Protein AF-A0A392SA13-F1 (afdb_monomer_lite)

Structure (mmCIF, N/CA/C/O backbone):
data_AF-A0A392SA13-F1
#
_entry.id   AF-A0A392SA13-F1
#
loop_
_atom_site.group_PDB
_atom_site.id
_atom_site.type_symbol
_atom_site.label_atom_id
_atom_site.label_alt_id
_atom_site.label_comp_id
_atom_site.label_asym_id
_atom_site.label_entity_id
_atom_site.label_seq_id
_atom_site.pdbx_PDB_ins_code
_atom_site.Cartn_x
_atom_site.Cartn_y
_atom_site.Cartn_z
_atom_site.occupancy
_atom_site.B_iso_or_equiv
_atom_site.auth_seq_id
_atom_site.auth_comp_id
_atom_site.auth_asym_id
_atom_site.auth_atom_id
_atom_site.pdbx_PDB_model_num
ATOM 1 N N . ALA A 1 1 ? 3.528 -13.056 12.665 1.00 57.50 1 ALA A N 1
ATOM 2 C CA . ALA A 1 1 ? 3.086 -12.380 11.431 1.00 57.50 1 ALA A CA 1
ATOM 3 C C . ALA A 1 1 ? 2.434 -11.080 11.870 1.00 57.50 1 ALA A C 1
ATOM 5 O O . ALA A 1 1 ? 1.388 -11.149 12.492 1.00 57.50 1 ALA A O 1
ATOM 6 N N . ASN A 1 2 ? 3.095 -9.939 11.662 1.00 76.75 2 ASN A N 1
ATOM 7 C CA . ASN A 1 2 ? 2.687 -8.648 12.240 1.00 76.75 2 ASN A CA 1
ATOM 8 C C . ASN A 1 2 ? 1.932 -7.791 11.214 1.00 76.75 2 ASN A C 1
ATOM 10 O O . ASN A 1 2 ? 2.187 -6.598 11.097 1.00 76.75 2 ASN A O 1
ATOM 14 N N . TRP A 1 3 ? 1.082 -8.428 10.406 1.00 82.50 3 TRP A N 1
ATOM 15 C CA . TRP A 1 3 ? 0.262 -7.710 9.437 1.00 82.50 3 TRP A CA 1
ATOM 16 C C . TRP A 1 3 ? -0.908 -7.072 10.172 1.00 82.50 3 TRP A C 1
ATOM 18 O O . TRP A 1 3 ? -1.569 -7.738 10.968 1.00 82.50 3 TRP A O 1
ATOM 28 N N . GLU A 1 4 ? -1.123 -5.787 9.921 1.00 84.31 4 GLU A N 1
ATOM 29 C CA . GLU A 1 4 ? -2.308 -5.079 10.393 1.00 84.31 4 GLU A CA 1
ATOM 30 C C . GLU A 1 4 ? -3.552 -5.523 9.604 1.00 84.31 4 GLU A C 1
ATOM 32 O O . GLU A 1 4 ? -3.456 -6.269 8.622 1.00 84.31 4 GLU A O 1
ATOM 37 N N . ASP A 1 5 ? -4.722 -5.070 10.051 1.00 89.50 5 ASP A N 1
ATOM 38 C CA . ASP A 1 5 ? -5.997 -5.295 9.372 1.00 89.50 5 ASP A CA 1
ATOM 39 C C . ASP A 1 5 ? -5.958 -4.866 7.890 1.00 89.50 5 ASP A C 1
ATOM 41 O O . ASP A 1 5 ? -5.174 -3.995 7.505 1.00 89.50 5 ASP A O 1
ATOM 45 N N . PRO A 1 6 ? -6.799 -5.453 7.022 1.00 93.25 6 PRO A N 1
ATOM 46 C CA . PRO A 1 6 ? -6.805 -5.108 5.608 1.00 93.25 6 PRO A CA 1
ATOM 47 C C . PRO A 1 6 ? -7.210 -3.649 5.361 1.00 93.25 6 PRO A C 1
ATOM 49 O O . PRO A 1 6 ? -8.096 -3.094 6.010 1.00 93.25 6 PRO A O 1
ATOM 52 N N . PHE A 1 7 ? -6.592 -3.051 4.344 1.00 95.00 7 PHE A N 1
ATOM 53 C CA . PHE A 1 7 ? -6.864 -1.691 3.881 1.00 95.00 7 PHE A CA 1
ATOM 54 C C . PHE A 1 7 ? -7.442 -1.705 2.465 1.00 95.00 7 PHE A C 1
ATOM 56 O O . PHE A 1 7 ? -7.283 -2.672 1.716 1.00 95.00 7 PHE A O 1
ATOM 63 N N . ARG A 1 8 ? -8.075 -0.599 2.074 1.00 95.44 8 ARG A N 1
ATOM 64 C CA . ARG A 1 8 ? -8.479 -0.331 0.690 1.00 95.44 8 ARG A CA 1
ATOM 65 C C . ARG A 1 8 ? -7.482 0.615 0.032 1.00 95.44 8 ARG A C 1
ATOM 67 O O . ARG A 1 8 ? -6.886 1.460 0.697 1.00 95.44 8 ARG A O 1
ATOM 74 N N . ILE A 1 9 ? -7.302 0.479 -1.278 1.00 95.19 9 ILE A N 1
ATOM 75 C CA . ILE A 1 9 ? -6.539 1.452 -2.063 1.00 95.19 9 ILE A CA 1
ATOM 76 C C . ILE A 1 9 ? -7.430 2.677 -2.262 1.00 95.19 9 ILE A C 1
ATOM 78 O O . ILE A 1 9 ? -8.510 2.563 -2.833 1.00 95.19 9 ILE A O 1
ATOM 82 N N . HIS A 1 10 ? -6.962 3.826 -1.788 1.00 97.25 10 HIS A N 1
ATOM 83 C CA . HIS A 1 10 ? -7.614 5.117 -1.984 1.00 97.25 10 HIS A CA 1
ATOM 84 C C . HIS A 1 10 ? -7.146 5.782 -3.282 1.00 97.25 10 HIS A C 1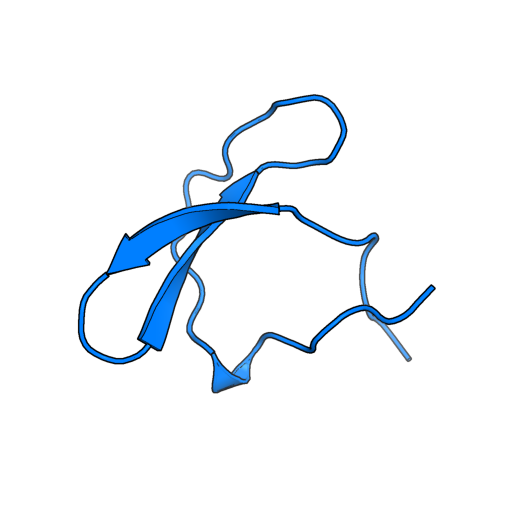
ATOM 86 O O . HIS A 1 10 ? -7.945 6.287 -4.060 1.00 97.25 10 HIS A O 1
ATOM 92 N N . GLU A 1 11 ? -5.833 5.762 -3.522 1.00 97.12 11 GLU A N 1
ATOM 93 C CA . GLU A 1 11 ? -5.202 6.418 -4.667 1.00 97.12 11 GLU A CA 1
ATOM 94 C C . GLU A 1 11 ? -3.999 5.599 -5.139 1.00 97.12 11 GLU A C 1
ATOM 96 O O . GLU A 1 11 ? -3.270 5.023 -4.323 1.00 97.12 11 GLU A O 1
ATOM 101 N N . VAL A 1 12 ? -3.794 5.548 -6.455 1.00 96.31 12 VAL A N 1
ATOM 102 C CA . VAL A 1 12 ? -2.675 4.851 -7.098 1.00 96.31 12 VAL A CA 1
ATOM 103 C C . VAL A 1 12 ? -1.721 5.890 -7.672 1.00 96.31 12 VAL A C 1
ATOM 105 O O . VAL A 1 12 ? -2.129 6.732 -8.466 1.00 96.31 12 VAL A O 1
ATOM 108 N N . PHE A 1 13 ? -0.449 5.799 -7.303 1.00 95.06 13 PHE A N 1
ATOM 109 C CA . PHE A 1 13 ? 0.632 6.604 -7.858 1.00 95.06 13 PHE A CA 1
ATOM 110 C C . PHE A 1 13 ? 1.502 5.760 -8.796 1.00 95.06 13 PHE A C 1
ATOM 112 O O . PHE A 1 13 ? 1.551 4.527 -8.704 1.00 95.06 13 PHE A O 1
ATOM 119 N N . GLU A 1 14 ? 2.236 6.431 -9.683 1.00 93.69 14 GLU A N 1
ATOM 120 C CA . GLU A 1 14 ? 3.225 5.776 -10.539 1.00 93.69 14 GLU A CA 1
ATOM 121 C C . GLU A 1 14 ? 4.314 5.069 -9.711 1.00 93.69 14 GLU A C 1
ATOM 123 O O . GLU A 1 14 ? 4.630 5.453 -8.583 1.00 93.69 14 GLU A O 1
AT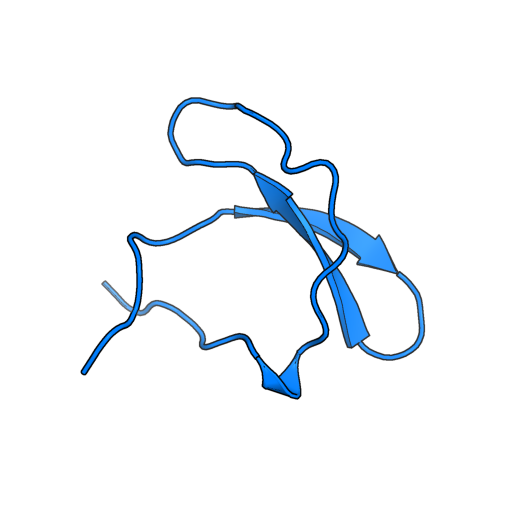OM 128 N N . GLY A 1 15 ? 4.889 3.999 -10.266 1.00 93.31 15 GLY A N 1
ATOM 129 C CA . GLY A 1 15 ? 5.961 3.247 -9.602 1.00 93.31 15 GLY A CA 1
ATOM 130 C C . GLY A 1 15 ? 5.502 2.325 -8.464 1.00 93.31 15 GLY A C 1
ATOM 131 O O . GLY A 1 15 ? 6.323 1.908 -7.647 1.00 93.31 15 GLY A O 1
ATOM 132 N N . GLY A 1 16 ? 4.208 1.988 -8.397 1.00 94.25 16 GLY A N 1
ATOM 133 C CA . GLY A 1 16 ? 3.681 1.021 -7.426 1.00 94.25 16 GLY A CA 1
ATOM 134 C C . GLY A 1 16 ? 3.565 1.589 -6.014 1.00 94.25 16 GLY A C 1
ATOM 135 O O . GLY A 1 16 ? 3.793 0.881 -5.034 1.00 94.25 16 GLY A O 1
ATOM 136 N N . ALA A 1 17 ? 3.256 2.877 -5.903 1.00 96.81 17 ALA A N 1
ATOM 137 C CA . ALA A 1 17 ? 2.982 3.540 -4.641 1.00 96.81 17 ALA A CA 1
ATOM 138 C C . ALA A 1 17 ? 1.470 3.783 -4.494 1.00 96.81 17 ALA A C 1
ATOM 140 O O . ALA A 1 17 ? 0.790 4.102 -5.463 1.00 96.81 17 ALA A O 1
ATOM 141 N N . TYR A 1 18 ? 0.934 3.627 -3.285 1.00 97.06 18 TYR A N 1
ATOM 142 C CA . TYR A 1 18 ? -0.503 3.670 -3.012 1.00 97.06 18 TYR A CA 1
ATOM 143 C C . TYR A 1 18 ? -0.807 4.495 -1.768 1.00 97.06 18 TYR A C 1
ATOM 145 O O . TYR A 1 18 ? -0.143 4.350 -0.738 1.00 97.06 18 TYR A O 1
ATOM 153 N N . ARG A 1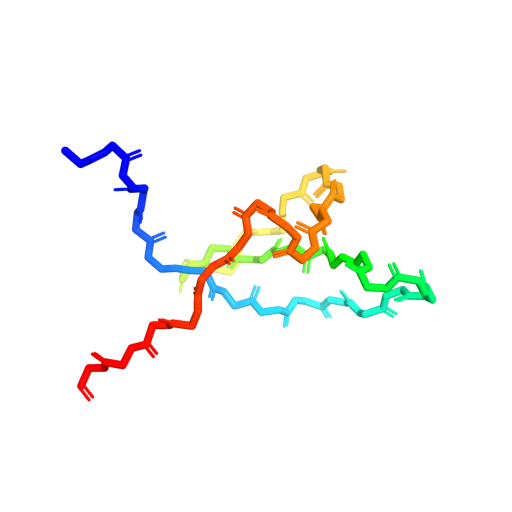 19 ? -1.847 5.326 -1.829 1.00 97.12 19 ARG A N 1
ATOM 154 C CA . ARG A 1 19 ? -2.487 5.853 -0.621 1.00 97.12 19 ARG A CA 1
ATOM 155 C C . ARG A 1 19 ? -3.526 4.840 -0.169 1.00 97.12 19 ARG A C 1
ATOM 157 O O . ARG A 1 19 ? -4.298 4.340 -0.985 1.00 97.12 19 ARG A O 1
ATOM 164 N N . LEU A 1 20 ? -3.530 4.533 1.120 1.00 96.62 20 LEU A N 1
ATOM 165 C CA . LEU A 1 20 ? -4.444 3.554 1.697 1.00 96.62 20 LEU A CA 1
ATOM 166 C C . LEU A 1 20 ? -5.546 4.240 2.497 1.00 96.62 20 LEU A C 1
ATOM 168 O O . LEU A 1 20 ? -5.354 5.329 3.039 1.00 96.62 20 LEU A O 1
ATOM 172 N N . GLU A 1 21 ? -6.672 3.556 2.613 1.00 97.00 21 GLU A N 1
ATOM 173 C CA . GLU A 1 21 ? -7.820 3.936 3.424 1.00 97.00 21 GLU A CA 1
ATOM 174 C C . GLU A 1 21 ? -8.206 2.766 4.330 1.00 97.00 21 GLU A C 1
ATOM 176 O O . GLU A 1 21 ? -8.216 1.603 3.911 1.00 97.00 21 GLU A O 1
ATOM 181 N N . THR A 1 22 ? -8.486 3.062 5.597 1.00 94.94 22 THR A N 1
ATOM 182 C CA . THR A 1 22 ? -8.958 2.053 6.546 1.00 94.94 22 THR A CA 1
ATOM 183 C C . THR A 1 22 ? -10.371 1.601 6.186 1.00 94.94 22 THR A C 1
ATOM 185 O O . THR A 1 22 ? -11.118 2.310 5.514 1.00 94.94 22 THR A O 1
ATOM 188 N N . LEU A 1 23 ? -10.801 0.439 6.681 1.00 93.25 23 LEU A N 1
ATOM 189 C CA . LEU A 1 23 ? -12.164 -0.050 6.428 1.00 93.25 23 LEU A CA 1
ATOM 190 C C . LEU A 1 23 ? -13.265 0.866 6.991 1.00 93.25 23 LEU A C 1
ATOM 192 O O . LEU A 1 23 ? -14.412 0.771 6.566 1.00 93.25 23 LEU A O 1
ATOM 196 N N . GLN A 1 24 ? -12.920 1.759 7.923 1.00 94.00 24 GLN A N 1
ATOM 197 C CA . GLN A 1 24 ? -13.811 2.778 8.486 1.00 94.00 24 GLN A CA 1
ATOM 198 C C . GLN A 1 24 ? -13.842 4.081 7.666 1.00 94.00 24 GLN A C 1
ATOM 200 O O . GLN A 1 24 ? -14.492 5.038 8.077 1.00 94.00 24 GLN A O 1
ATOM 205 N N . GLY A 1 25 ? -13.131 4.146 6.538 1.00 95.3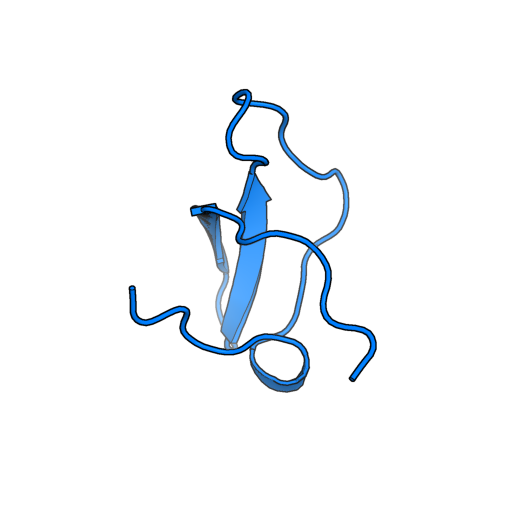8 25 GLY A N 1
ATOM 206 C CA . GLY A 1 25 ? -13.137 5.299 5.638 1.00 95.38 25 GLY A CA 1
ATOM 207 C C . GLY A 1 25 ? -12.082 6.368 5.937 1.00 95.38 25 GLY A C 1
ATOM 208 O O . GLY A 1 25 ? -12.146 7.475 5.405 1.00 95.38 25 GLY A O 1
ATOM 209 N N . LYS A 1 26 ? -11.111 6.090 6.819 1.00 96.31 26 LYS A N 1
ATOM 210 C CA . LYS A 1 26 ? -10.051 7.052 7.146 1.00 96.31 26 LYS A CA 1
ATOM 211 C C . LYS A 1 26 ? -8.879 6.901 6.184 1.00 96.31 26 LYS A C 1
ATOM 213 O O . LYS A 1 26 ? -8.236 5.855 6.141 1.00 96.31 26 LYS A O 1
ATOM 218 N N . ILE A 1 27 ? -8.533 7.979 5.491 1.00 97.00 27 ILE A N 1
ATOM 219 C CA . ILE A 1 27 ? -7.367 8.029 4.606 1.00 97.00 27 ILE A CA 1
ATOM 220 C C . ILE A 1 27 ? -6.084 8.104 5.441 1.00 97.00 27 ILE A C 1
ATOM 222 O O . ILE A 1 27 ? -5.961 8.930 6.352 1.00 97.00 27 ILE A O 1
ATOM 226 N N . LEU A 1 28 ? -5.107 7.253 5.126 1.00 94.31 28 LEU A N 1
ATOM 227 C CA . LEU A 1 28 ? -3.788 7.320 5.739 1.00 94.31 28 LEU A CA 1
ATOM 228 C C . LEU A 1 28 ? -2.965 8.441 5.082 1.00 94.31 28 LEU A C 1
ATOM 230 O O . LEU A 1 28 ? -2.871 8.498 3.855 1.00 94.31 28 LEU A O 1
ATOM 234 N N . PRO A 1 29 ? -2.310 9.315 5.870 1.00 92.75 29 PRO A N 1
ATOM 235 C CA . PRO A 1 29 ? -1.542 10.436 5.323 1.00 92.75 29 PRO A CA 1
ATOM 236 C C . PRO A 1 29 ? -0.271 9.983 4.586 1.00 92.75 29 PRO A C 1
ATOM 238 O O . PRO A 1 29 ? 0.300 10.744 3.807 1.00 92.75 29 PRO A O 1
ATOM 241 N N . ARG A 1 30 ? 0.179 8.746 4.828 1.00 94.19 30 ARG A N 1
ATOM 242 C CA . ARG A 1 30 ? 1.382 8.154 4.237 1.00 94.19 30 ARG A CA 1
ATOM 243 C C . ARG A 1 30 ? 1.056 7.364 2.968 1.00 94.19 30 ARG A C 1
ATOM 245 O O . ARG A 1 30 ? 0.086 6.610 2.930 1.00 94.19 30 ARG A O 1
ATOM 252 N N . THR A 1 31 ? 1.950 7.459 1.987 1.00 95.25 31 THR A N 1
ATOM 253 C CA . THR A 1 31 ? 1.973 6.599 0.798 1.00 95.25 31 THR A CA 1
ATOM 254 C C . THR A 1 31 ? 2.806 5.336 1.041 1.00 95.25 31 THR A C 1
ATOM 256 O O . THR A 1 31 ? 3.893 5.394 1.623 1.00 95.25 31 THR A O 1
ATOM 259 N N . TRP A 1 32 ? 2.312 4.194 0.572 1.00 95.06 32 TRP A N 1
ATOM 260 C CA . TRP A 1 32 ? 2.898 2.869 0.756 1.00 95.06 32 TRP A CA 1
ATOM 261 C C . TRP A 1 32 ? 3.355 2.276 -0.571 1.00 95.06 32 TRP A C 1
ATOM 263 O O . TRP A 1 32 ? 2.607 2.272 -1.541 1.00 95.06 32 TRP A O 1
ATOM 273 N N . ASN A 1 33 ? 4.575 1.747 -0.620 1.00 96.00 33 ASN A N 1
ATOM 274 C CA . ASN A 1 33 ? 5.058 1.024 -1.794 1.00 96.00 33 ASN A CA 1
ATOM 275 C C . ASN A 1 33 ? 4.526 -0.418 -1.808 1.00 96.00 33 ASN A C 1
ATOM 277 O O . ASN A 1 33 ? 4.434 -1.036 -0.746 1.00 96.00 33 ASN A O 1
ATOM 281 N N . VAL A 1 34 ? 4.259 -0.959 -2.999 1.00 94.62 34 VAL A N 1
ATOM 282 C CA . VAL A 1 34 ? 3.779 -2.329 -3.238 1.00 94.62 34 VAL A CA 1
ATOM 283 C C . VAL A 1 34 ? 4.613 -3.395 -2.527 1.00 94.62 34 VAL A C 1
ATOM 285 O O . VAL A 1 34 ? 4.057 -4.378 -2.056 1.00 94.62 34 VAL A O 1
ATOM 288 N N . ALA A 1 35 ? 5.921 -3.178 -2.362 1.00 94.56 35 ALA A N 1
ATOM 289 C CA . ALA A 1 35 ? 6.811 -4.094 -1.649 1.00 94.56 35 ALA A CA 1
ATOM 290 C C . ALA A 1 35 ? 6.454 -4.269 -0.159 1.00 94.56 35 ALA A C 1
ATOM 292 O O . ALA A 1 35 ? 6.853 -5.254 0.454 1.00 94.56 35 ALA A O 1
ATOM 293 N N . ASN A 1 36 ? 5.705 -3.326 0.423 1.00 91.62 36 ASN A N 1
ATOM 294 C CA . ASN A 1 36 ? 5.219 -3.380 1.805 1.00 91.62 36 ASN A CA 1
ATOM 295 C C . ASN A 1 36 ? 3.755 -3.834 1.904 1.00 91.62 36 ASN A C 1
ATOM 297 O O . ASN A 1 36 ? 3.193 -3.818 2.996 1.00 91.62 36 ASN A O 1
ATOM 301 N N . LEU A 1 37 ? 3.120 -4.189 0.784 1.00 93.12 37 LEU A N 1
ATOM 302 C CA . LEU A 1 37 ? 1.712 -4.566 0.727 1.00 93.12 37 LEU A CA 1
ATOM 303 C C . LEU A 1 37 ? 1.564 -6.023 0.305 1.00 93.12 37 LEU A C 1
ATOM 305 O O . LEU A 1 37 ? 2.392 -6.588 -0.409 1.00 93.12 37 LEU A O 1
ATOM 309 N N . ARG A 1 38 ? 0.460 -6.631 0.728 1.00 91.94 38 ARG A N 1
ATOM 310 C CA . ARG A 1 38 ? 0.060 -7.964 0.292 1.00 91.94 38 ARG A CA 1
ATOM 311 C C . ARG A 1 38 ? -1.423 -7.956 -0.035 1.00 91.94 38 ARG A C 1
ATOM 313 O O . ARG A 1 38 ? -2.210 -7.356 0.692 1.00 91.94 38 ARG A O 1
ATOM 320 N N . PHE A 1 39 ? -1.799 -8.647 -1.108 1.00 90.56 39 PHE A N 1
ATOM 321 C CA . PHE A 1 39 ? -3.206 -8.876 -1.407 1.00 90.56 39 PHE A CA 1
ATOM 322 C C . PHE A 1 39 ? -3.864 -9.668 -0.281 1.00 90.56 39 PHE A C 1
ATOM 324 O O . PHE A 1 39 ? -3.350 -10.700 0.162 1.00 90.56 39 PHE A O 1
ATOM 331 N N . TYR A 1 40 ? -5.004 -9.158 0.162 1.00 89.75 40 TYR A N 1
ATOM 332 C CA . TYR A 1 40 ? -5.872 -9.828 1.107 1.00 89.75 40 TYR A CA 1
ATOM 333 C C . TYR A 1 40 ? -6.889 -10.660 0.324 1.00 89.75 40 TYR A C 1
ATOM 335 O O . TYR A 1 40 ? -7.638 -10.120 -0.487 1.00 89.75 40 TYR A O 1
ATOM 343 N N . TYR A 1 41 ? -6.881 -11.969 0.556 1.00 84.88 41 TYR A N 1
ATOM 344 C CA . TYR A 1 41 ? -7.833 -12.912 -0.020 1.00 84.88 41 TYR A CA 1
ATOM 345 C C . TYR A 1 41 ? -8.648 -13.467 1.147 1.00 84.88 41 TYR A C 1
ATOM 347 O O . TYR A 1 41 ? -8.102 -14.205 1.969 1.00 84.88 41 TYR A O 1
ATOM 355 N N . SER A 1 42 ? -9.902 -13.029 1.257 1.00 79.44 42 SER A N 1
ATOM 356 C CA . SER A 1 42 ? -10.886 -13.557 2.210 1.00 79.44 42 SER A CA 1
ATOM 357 C C . SER A 1 42 ? -11.838 -14.514 1.524 1.00 79.44 42 SER A C 1
ATOM 359 O O . SER A 1 42 ? -12.049 -14.353 0.302 1.00 79.44 42 SER A O 1
#

Sequence (42 aa):
ANWEDPFRIHEVFEGGAYRLETLQGKILPRTWN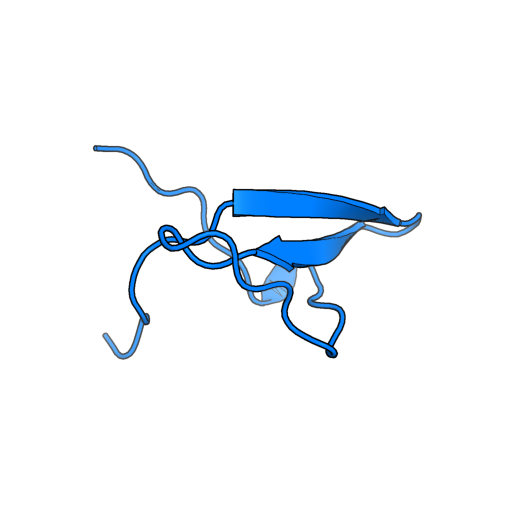VANLRFYYS

Foldseek 3Di:
DPDDDDWDFPDDDPPQKTFTAHPVGRTDPDIDHPVPDDDDDD

Secondary structure (DSSP, 8-state):
--PPSP-EEEEEETTTEEEEE-TTSPEEEEEEEGGG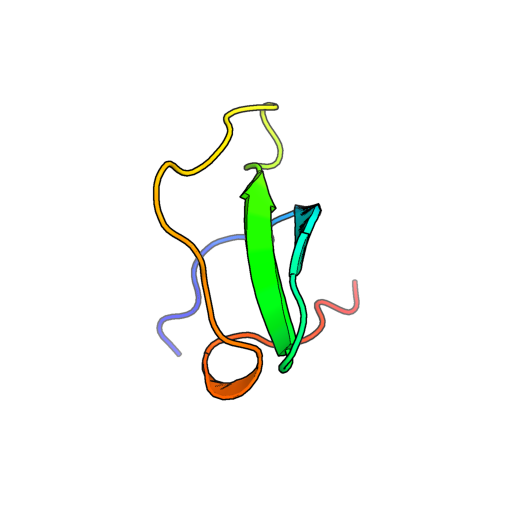------

pLDDT: mean 92.14, std 7.19, range [57.5, 97.25]

Radius of gyration: 10.2 Å; chains: 1; bounding box: 21×24×23 Å

Organism: NCBI:txid97028